Protein AF-A0A847I0J2-F1 (afdb_monomer_lite)

pLDDT: mean 87.57, std 12.41, range [38.44, 96.38]

Sequence (60 aa):
MAEYLVQINVRRMSEELSRWLGCRVSAADVRELLRKVGFSESPLGWITTDVRPCLLAYLP

Radius of gyration: 11.74 Å; chains: 1; bounding box: 29×17×32 Å

Foldseek 3Di:
DDKDFDADPLVVVQVVVCVVVVHRRDSVNSVVVCVVVAWDQDPRHIMHPDCVVVVVVPDD

Structure (mmCIF, N/CA/C/O backbone):
data_AF-A0A847I0J2-F1
#
_entry.id   AF-A0A847I0J2-F1
#
loop_
_atom_site.group_PDB
_atom_site.id
_atom_site.type_symbol
_atom_site.label_atom_id
_atom_site.label_alt_id
_atom_site.label_comp_id
_atom_site.label_asym_id
_atom_site.label_entity_id
_atom_site.label_seq_id
_atom_site.pdbx_PDB_ins_code
_atom_site.Cartn_x
_atom_site.Cartn_y
_atom_site.Cartn_z
_atom_site.occupancy
_atom_site.B_iso_or_equiv
_atom_site.auth_seq_id
_atom_site.auth_comp_id
_atom_site.auth_asym_id
_atom_site.auth_atom_id
_atom_site.pdbx_PDB_model_num
ATOM 1 N N . MET A 1 1 ? 10.046 -5.017 -19.536 1.00 63.12 1 MET A N 1
ATOM 2 C CA . MET A 1 1 ? 8.845 -4.866 -18.686 1.00 63.12 1 MET A CA 1
ATOM 3 C C . MET A 1 1 ? 8.680 -3.378 -18.428 1.00 63.12 1 MET A C 1
ATOM 5 O O . MET A 1 1 ? 9.702 -2.740 -18.213 1.00 63.12 1 MET A O 1
ATOM 9 N N . ALA A 1 2 ? 7.482 -2.807 -18.567 1.00 81.62 2 ALA A N 1
ATOM 10 C CA . ALA A 1 2 ? 7.283 -1.377 -18.323 1.00 81.62 2 ALA A CA 1
ATOM 11 C C . ALA A 1 2 ? 7.211 -1.109 -16.813 1.00 81.62 2 ALA A C 1
ATOM 13 O O . ALA A 1 2 ? 6.564 -1.865 -16.089 1.00 81.62 2 ALA A O 1
ATOM 14 N N . GLU A 1 3 ? 7.884 -0.057 -16.356 1.00 91.19 3 GLU A N 1
ATOM 15 C CA . GLU A 1 3 ? 7.791 0.441 -14.984 1.00 91.19 3 GLU A CA 1
ATOM 16 C C . GLU A 1 3 ? 6.923 1.697 -14.964 1.00 91.19 3 GLU A C 1
ATOM 18 O O . GLU A 1 3 ? 7.019 2.555 -15.845 1.00 91.19 3 GLU A O 1
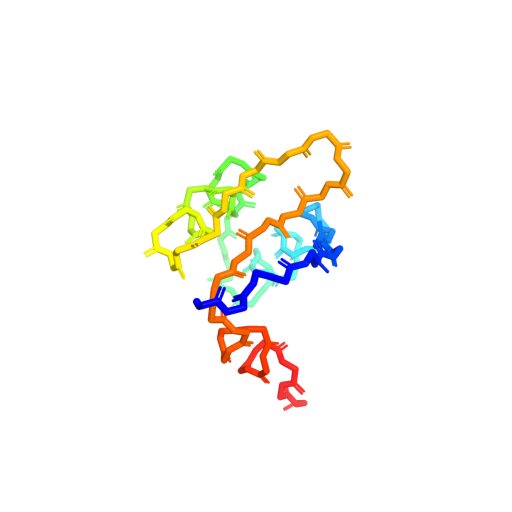ATOM 23 N N . TYR A 1 4 ? 6.073 1.799 -13.951 1.00 91.12 4 TYR A N 1
ATOM 24 C CA . TYR A 1 4 ? 5.135 2.894 -13.771 1.00 91.12 4 TYR A CA 1
ATOM 25 C C . TYR A 1 4 ? 5.459 3.636 -12.484 1.00 91.12 4 TYR A C 1
ATOM 27 O O . TYR A 1 4 ? 5.588 3.019 -11.428 1.00 91.12 4 TYR A O 1
ATOM 35 N N . LEU A 1 5 ? 5.534 4.963 -12.574 1.00 92.94 5 LEU A N 1
ATOM 36 C CA . LEU A 1 5 ? 5.598 5.845 -11.416 1.00 92.94 5 LEU A CA 1
ATOM 37 C C . LEU A 1 5 ? 4.179 6.259 -11.013 1.00 92.94 5 LEU A C 1
ATOM 39 O O . LEU A 1 5 ? 3.449 6.853 -11.805 1.00 92.94 5 LEU A O 1
ATOM 43 N N . VAL A 1 6 ? 3.808 5.976 -9.769 1.00 91.31 6 VAL A N 1
ATOM 44 C CA . VAL A 1 6 ? 2.483 6.231 -9.203 1.00 91.31 6 VAL A CA 1
ATOM 45 C C . VAL A 1 6 ? 2.601 7.145 -7.987 1.00 91.31 6 VAL A C 1
ATOM 47 O O . VAL A 1 6 ? 3.399 6.918 -7.074 1.00 91.31 6 VAL A O 1
ATOM 50 N N . GLN A 1 7 ? 1.764 8.180 -7.959 1.00 91.00 7 GLN A N 1
ATOM 51 C CA . GLN A 1 7 ? 1.607 9.052 -6.799 1.00 91.00 7 GLN A CA 1
ATOM 52 C C . GLN A 1 7 ? 0.555 8.465 -5.861 1.00 91.00 7 GLN A C 1
ATOM 54 O O . GLN A 1 7 ? -0.634 8.473 -6.172 1.00 91.00 7 GLN A O 1
ATOM 59 N N . ILE A 1 8 ? 0.994 7.963 -4.707 1.00 89.12 8 ILE A N 1
ATOM 60 C CA . ILE A 1 8 ? 0.105 7.411 -3.680 1.00 89.12 8 ILE A CA 1
ATOM 61 C C . ILE A 1 8 ? 0.218 8.268 -2.425 1.00 89.12 8 ILE A C 1
ATOM 63 O O . ILE A 1 8 ? 1.279 8.355 -1.803 1.00 89.12 8 ILE A O 1
ATOM 67 N N . ASN A 1 9 ? -0.896 8.880 -2.020 1.00 91.19 9 ASN A N 1
ATOM 68 C CA . ASN A 1 9 ? -0.973 9.594 -0.753 1.00 91.19 9 ASN A CA 1
ATOM 69 C C . ASN A 1 9 ? -1.187 8.595 0.393 1.00 91.19 9 ASN A C 1
ATOM 71 O O . ASN A 1 9 ? -2.314 8.292 0.783 1.00 91.19 9 ASN A O 1
ATOM 75 N N . VAL A 1 10 ? -0.074 8.104 0.942 1.00 91.75 10 VAL A N 1
ATOM 76 C CA . VAL A 1 10 ? -0.036 7.126 2.042 1.00 91.75 10 VAL A CA 1
ATOM 77 C C . VAL A 1 10 ? -0.860 7.576 3.251 1.00 91.75 10 VAL A C 1
ATOM 79 O O . VAL A 1 10 ? -1.515 6.754 3.887 1.00 91.75 10 VAL A O 1
ATOM 82 N N . ARG A 1 11 ? -0.850 8.876 3.570 1.00 92.56 11 ARG A N 1
ATOM 83 C CA . ARG A 1 11 ? -1.600 9.415 4.709 1.00 92.56 11 ARG A CA 1
ATOM 84 C C . ARG A 1 11 ? -3.103 9.304 4.479 1.00 92.56 11 ARG A C 1
ATOM 86 O O . ARG A 1 11 ? -3.801 8.766 5.330 1.00 92.56 11 ARG A O 1
ATOM 93 N N . ARG A 1 12 ? -3.583 9.766 3.323 1.00 91.75 12 ARG A N 1
ATOM 94 C CA . ARG A 1 12 ? -5.004 9.683 2.968 1.00 91.75 12 ARG A CA 1
ATOM 95 C C . ARG A 1 12 ? -5.488 8.232 2.951 1.00 91.75 12 ARG A C 1
ATOM 97 O O . ARG A 1 12 ? -6.524 7.928 3.525 1.00 91.75 12 ARG A O 1
ATOM 104 N N . MET A 1 13 ? -4.701 7.334 2.364 1.00 91.00 13 MET A N 1
ATOM 105 C CA . MET A 1 13 ? -5.030 5.909 2.300 1.00 91.00 13 MET A CA 1
ATOM 106 C C . MET A 1 13 ? -5.069 5.266 3.696 1.00 91.00 13 MET A C 1
ATOM 108 O O . MET A 1 13 ? -5.944 4.457 3.978 1.00 91.00 13 MET A O 1
ATOM 112 N N . SER A 1 14 ? -4.163 5.658 4.598 1.00 93.62 14 SER A N 1
ATOM 113 C CA . SER A 1 14 ? -4.178 5.241 6.009 1.00 93.62 14 SER A CA 1
ATOM 114 C C . SER A 1 14 ? -5.447 5.706 6.731 1.00 93.62 14 SER A C 1
ATOM 116 O O . SER A 1 14 ? -6.048 4.920 7.463 1.00 93.62 14 SER A O 1
ATOM 118 N N . GLU A 1 15 ? -5.892 6.944 6.500 1.00 93.44 15 GLU A N 1
ATOM 119 C CA . GLU A 1 15 ? -7.131 7.488 7.071 1.00 93.44 15 GLU A CA 1
ATOM 120 C C . GLU A 1 15 ? -8.375 6.758 6.526 1.00 93.44 15 GLU A C 1
ATOM 122 O O . GLU A 1 15 ? -9.234 6.336 7.304 1.00 93.44 15 GLU A O 1
ATOM 127 N N . GLU A 1 16 ? -8.452 6.546 5.208 1.00 91.38 16 GLU A N 1
ATOM 128 C CA . GLU A 1 16 ? -9.559 5.839 4.547 1.00 91.38 16 GLU A CA 1
ATOM 129 C C . GLU A 1 16 ? -9.639 4.369 4.984 1.00 91.38 16 GLU A C 1
ATOM 131 O O . GLU A 1 16 ? -10.706 3.908 5.394 1.00 91.38 16 GLU A O 1
ATOM 136 N N . LEU A 1 17 ? -8.510 3.652 4.998 1.00 90.94 17 LEU A N 1
ATOM 137 C CA . LEU A 1 17 ? -8.448 2.264 5.465 1.00 90.94 17 LEU A CA 1
ATOM 138 C C . LEU A 1 17 ? -8.793 2.145 6.947 1.00 90.94 17 LEU A C 1
ATOM 140 O O . LEU A 1 17 ? -9.511 1.223 7.328 1.00 90.94 17 LEU A O 1
ATOM 144 N N . SER A 1 18 ? -8.336 3.089 7.778 1.00 94.06 18 SER A N 1
ATOM 145 C CA . SER A 1 18 ? -8.689 3.085 9.200 1.00 94.06 18 SER A CA 1
ATOM 146 C C . SER A 1 18 ? -10.196 3.224 9.402 1.00 94.06 18 SER A C 1
ATOM 148 O O . SER A 1 18 ? -10.795 2.552 10.242 1.00 94.06 18 SER A O 1
ATOM 150 N N . ARG A 1 19 ? -10.826 4.090 8.601 1.00 93.19 19 ARG A N 1
ATOM 151 C CA . ARG A 1 19 ? -12.271 4.310 8.647 1.00 93.19 19 ARG A CA 1
ATOM 152 C C . ARG A 1 19 ? -13.046 3.091 8.159 1.00 93.19 19 ARG A C 1
ATOM 154 O O . ARG A 1 19 ? -14.036 2.729 8.783 1.00 93.19 19 ARG A O 1
ATOM 161 N N . TRP A 1 20 ? -12.601 2.471 7.068 1.00 90.31 20 TRP A N 1
ATOM 162 C CA . TRP A 1 20 ? -13.278 1.327 6.460 1.00 90.31 20 TRP A CA 1
ATOM 163 C C . TRP A 1 20 ? -13.178 0.057 7.313 1.00 90.31 20 TRP A C 1
ATOM 165 O O . TRP A 1 20 ? -14.170 -0.642 7.490 1.00 90.31 20 TRP A O 1
ATOM 175 N N . LEU A 1 21 ? -12.005 -0.212 7.893 1.00 90.56 21 LEU A N 1
ATOM 176 C CA . LEU A 1 21 ? -11.772 -1.397 8.725 1.00 90.56 21 LEU A CA 1
ATOM 177 C C . LEU A 1 21 ? -12.219 -1.217 10.184 1.00 90.56 21 LEU A C 1
ATOM 179 O O . LEU A 1 21 ? -12.229 -2.183 10.944 1.00 90.56 21 LEU A O 1
ATOM 183 N N . GLY A 1 22 ? -12.556 0.009 10.599 1.00 93.38 22 GLY A N 1
ATOM 184 C CA . GLY A 1 22 ? -12.922 0.318 11.983 1.00 93.38 22 GLY A CA 1
ATOM 185 C C . GLY A 1 22 ? -11.768 0.141 12.978 1.00 93.38 22 GLY A C 1
ATOM 186 O O . GLY A 1 22 ? -12.002 -0.008 14.176 1.00 93.38 22 GLY A O 1
ATOM 187 N N . CYS A 1 23 ? -10.522 0.139 12.502 1.00 94.44 23 CYS A N 1
ATOM 188 C CA . CYS A 1 23 ? -9.320 -0.034 13.313 1.00 94.44 23 CYS A CA 1
ATOM 189 C C . CYS A 1 23 ? -8.228 0.953 12.885 1.00 94.44 23 CYS A C 1
ATOM 191 O O . CYS A 1 23 ? -8.309 1.577 11.833 1.00 94.44 23 CYS A O 1
ATOM 193 N N . ARG A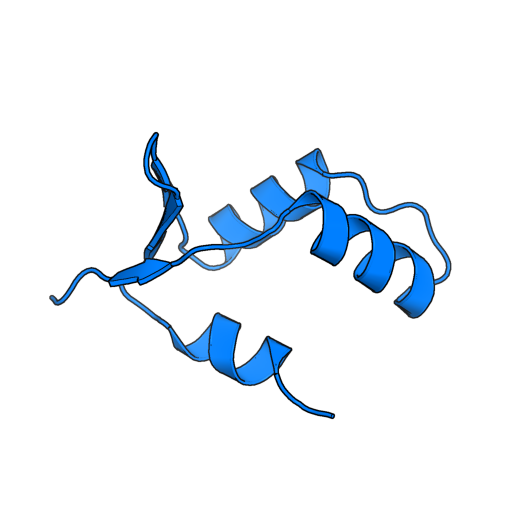 1 24 ? -7.190 1.137 13.707 1.00 95.44 24 ARG A N 1
ATOM 194 C CA . ARG A 1 24 ? -6.082 2.033 13.354 1.00 95.44 24 ARG A CA 1
ATOM 195 C C . ARG A 1 24 ? -5.166 1.351 12.336 1.00 95.44 24 ARG A C 1
ATOM 197 O O . ARG A 1 24 ? -4.475 0.404 12.692 1.00 95.44 24 ARG A O 1
ATOM 204 N N . VAL A 1 25 ? -5.094 1.903 11.128 1.00 95.38 25 VAL A N 1
ATOM 205 C CA . VAL A 1 25 ? -4.096 1.559 10.105 1.00 95.38 25 VAL A CA 1
ATOM 206 C C . VAL A 1 25 ? -3.087 2.695 10.024 1.00 95.38 25 VAL A C 1
ATOM 208 O O . VAL A 1 25 ? -3.441 3.825 9.691 1.00 95.38 25 VAL A O 1
ATOM 211 N N . SER A 1 26 ? -1.825 2.431 10.346 1.00 96.38 26 SER A N 1
ATOM 212 C CA . SER A 1 26 ? -0.765 3.435 10.285 1.00 96.38 26 SER A CA 1
ATOM 213 C C . SER A 1 26 ? -0.232 3.624 8.861 1.00 96.38 26 SER A C 1
ATOM 215 O O . SER A 1 26 ? -0.364 2.769 7.985 1.00 96.38 26 SER A O 1
ATOM 217 N N . ALA A 1 27 ? 0.461 4.740 8.633 1.00 93.31 27 ALA A N 1
ATOM 218 C CA . ALA A 1 27 ? 1.200 4.957 7.392 1.00 93.31 27 ALA A CA 1
ATOM 219 C C . ALA A 1 27 ? 2.289 3.891 7.155 1.00 93.31 27 ALA A C 1
ATOM 221 O O . ALA A 1 27 ? 2.655 3.646 6.009 1.00 93.31 27 ALA A O 1
ATOM 222 N N . ALA A 1 28 ? 2.835 3.275 8.210 1.00 95.25 28 ALA A N 1
ATOM 223 C CA . ALA A 1 28 ? 3.809 2.194 8.072 1.00 95.25 28 ALA A CA 1
ATOM 224 C C . ALA A 1 28 ? 3.147 0.924 7.519 1.00 95.25 28 ALA A C 1
ATOM 226 O O . ALA A 1 28 ? 3.676 0.339 6.577 1.00 95.25 28 ALA A O 1
ATOM 227 N N . ASP A 1 29 ? 1.954 0.586 8.014 1.00 94.25 29 ASP A N 1
ATOM 228 C CA . ASP A 1 29 ? 1.173 -0.564 7.539 1.00 94.25 29 ASP A CA 1
ATOM 229 C C . ASP A 1 29 ? 0.811 -0.406 6.057 1.00 94.25 29 ASP A C 1
ATOM 231 O O . ASP A 1 29 ? 0.936 -1.341 5.270 1.00 94.25 29 ASP A O 1
ATOM 235 N N . VAL A 1 30 ? 0.440 0.813 5.645 1.00 93.06 30 VAL A N 1
ATOM 236 C CA . VAL A 1 30 ? 0.182 1.135 4.233 1.00 93.06 30 VAL A CA 1
ATOM 237 C C . VAL A 1 30 ? 1.429 0.936 3.372 1.00 93.06 30 VAL A C 1
ATOM 239 O O . VAL A 1 30 ? 1.343 0.338 2.301 1.00 93.06 30 VAL A O 1
ATOM 242 N N . ARG A 1 31 ? 2.600 1.405 3.819 1.00 94.62 31 ARG A N 1
ATOM 243 C CA . ARG A 1 31 ? 3.854 1.190 3.078 1.00 94.62 31 ARG A CA 1
ATOM 244 C C . ARG A 1 31 ? 4.192 -0.291 2.956 1.00 94.62 31 ARG A C 1
ATOM 246 O O . ARG A 1 31 ? 4.633 -0.729 1.898 1.00 94.62 31 ARG A O 1
ATOM 253 N N . GLU A 1 32 ? 3.997 -1.057 4.025 1.00 95.25 32 GLU A N 1
ATOM 254 C CA . GLU A 1 32 ? 4.222 -2.501 4.011 1.00 95.25 32 GLU A CA 1
ATOM 255 C C . GLU A 1 32 ? 3.267 -3.205 3.041 1.00 95.25 32 GLU A C 1
ATOM 257 O O . GLU A 1 32 ? 3.704 -4.042 2.251 1.00 95.25 32 GLU A O 1
ATOM 262 N N . LEU A 1 33 ? 1.988 -2.822 3.040 1.00 91.38 33 LEU A N 1
ATOM 263 C CA . LEU A 1 33 ? 0.998 -3.332 2.096 1.00 91.38 33 LEU A CA 1
ATOM 264 C C . LEU A 1 33 ? 1.421 -3.067 0.648 1.00 91.38 33 LEU A C 1
ATOM 266 O O . LEU A 1 33 ? 1.431 -3.995 -0.156 1.00 91.38 33 LEU A O 1
ATOM 270 N N . LEU A 1 34 ? 1.826 -1.834 0.330 1.00 92.31 34 LEU A N 1
ATOM 271 C CA . LEU A 1 34 ? 2.293 -1.454 -1.008 1.00 92.31 34 LEU A CA 1
ATOM 272 C C . LEU A 1 34 ? 3.495 -2.298 -1.454 1.00 92.31 34 LEU A C 1
ATOM 274 O O . LEU A 1 34 ? 3.510 -2.802 -2.576 1.00 92.31 34 LEU A O 1
ATOM 278 N N . ARG A 1 35 ? 4.456 -2.547 -0.558 1.00 93.94 35 ARG A N 1
ATOM 279 C CA . ARG A 1 35 ? 5.591 -3.441 -0.843 1.00 93.94 35 ARG A CA 1
ATOM 280 C C . ARG A 1 35 ? 5.144 -4.876 -1.115 1.00 93.94 35 ARG A C 1
ATOM 282 O O . ARG A 1 35 ? 5.639 -5.494 -2.053 1.00 93.94 35 ARG A O 1
ATOM 289 N N . LYS A 1 36 ? 4.179 -5.395 -0.348 1.00 92.62 36 LYS A N 1
ATOM 290 C CA . LYS A 1 36 ? 3.618 -6.744 -0.558 1.00 92.62 36 LYS A CA 1
ATOM 291 C C . LYS A 1 36 ? 2.920 -6.890 -1.908 1.00 92.62 36 LYS A C 1
ATOM 293 O O . LYS A 1 36 ? 2.967 -7.970 -2.485 1.00 92.62 36 LYS A O 1
ATOM 298 N N . VAL A 1 37 ? 2.308 -5.821 -2.420 1.00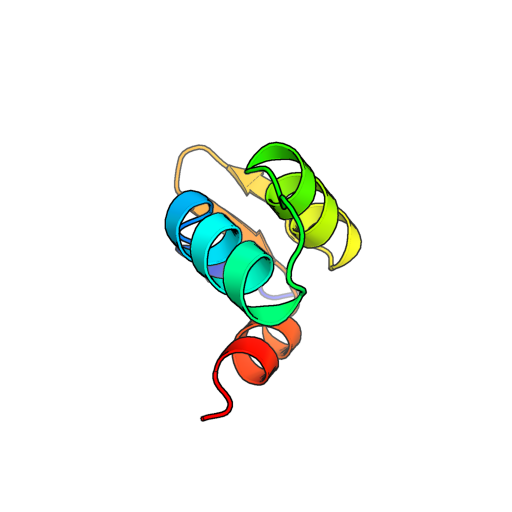 90.25 37 VAL A N 1
ATOM 299 C CA . VAL A 1 37 ? 1.663 -5.821 -3.744 1.00 90.25 37 VAL A CA 1
ATOM 300 C C . VAL A 1 37 ? 2.602 -5.408 -4.887 1.00 90.25 37 VAL A C 1
ATOM 302 O O . VAL A 1 37 ? 2.140 -5.183 -6.002 1.00 90.25 37 VAL A O 1
ATOM 305 N N . GLY A 1 38 ? 3.916 -5.349 -4.640 1.00 92.06 38 GLY A N 1
ATOM 306 C CA . GLY A 1 38 ? 4.932 -5.169 -5.683 1.00 92.06 38 GLY A CA 1
ATOM 307 C C . GLY A 1 38 ? 5.331 -3.721 -5.969 1.00 92.06 38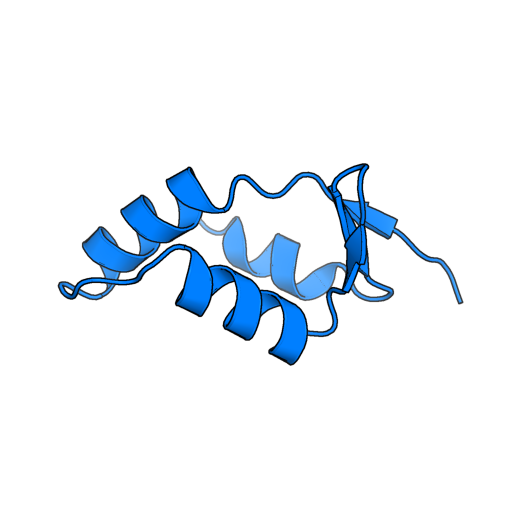 GLY A C 1
ATOM 308 O O . GLY A 1 38 ? 5.970 -3.466 -6.989 1.00 92.06 38 GLY A O 1
ATOM 309 N N . PHE A 1 39 ? 4.985 -2.778 -5.089 1.00 93.94 39 PHE A N 1
ATOM 310 C CA . PHE A 1 39 ? 5.409 -1.388 -5.218 1.00 93.94 39 PHE A CA 1
ATOM 311 C C . PHE A 1 39 ? 6.715 -1.145 -4.460 1.00 93.94 39 PHE A C 1
ATOM 313 O O . PHE A 1 39 ? 6.883 -1.549 -3.309 1.00 93.94 39 PHE A O 1
ATOM 320 N N . SER A 1 40 ? 7.606 -0.388 -5.082 1.00 94.62 40 SER A N 1
ATOM 321 C CA . SER A 1 40 ? 8.877 0.052 -4.518 1.00 94.62 40 SER A CA 1
ATOM 322 C C . SER A 1 40 ? 8.842 1.555 -4.268 1.00 94.62 40 SER A C 1
ATOM 324 O O . SER A 1 40 ? 8.427 2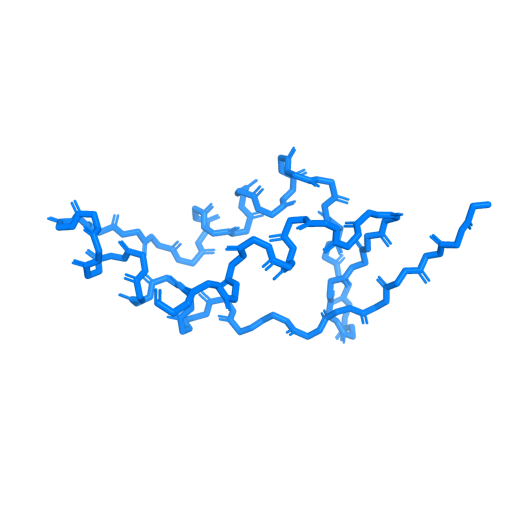.330 -5.125 1.00 94.62 40 SER A O 1
ATOM 326 N N . GLU A 1 41 ? 9.267 1.984 -3.085 1.00 94.38 41 GLU A N 1
ATOM 327 C CA . GLU A 1 41 ? 9.294 3.401 -2.708 1.00 94.38 41 GLU A CA 1
ATOM 328 C C . GLU A 1 41 ? 10.517 4.091 -3.339 1.00 94.38 41 GLU A C 1
ATOM 330 O O . GLU A 1 41 ? 11.622 3.551 -3.333 1.00 94.38 41 GLU A O 1
ATOM 335 N N . SER A 1 42 ? 10.321 5.290 -3.887 1.00 93.44 42 SER A N 1
ATOM 336 C CA . SER A 1 42 ? 11.359 6.127 -4.497 1.00 93.44 42 SER A CA 1
ATOM 337 C C . SER A 1 42 ? 11.203 7.586 -4.044 1.00 93.44 42 SER A C 1
ATOM 339 O O . SER A 1 42 ? 10.119 7.970 -3.597 1.00 93.44 42 SER A O 1
ATOM 341 N N . PRO A 1 43 ? 12.226 8.448 -4.212 1.00 92.06 43 PRO A N 1
ATOM 342 C CA . PRO A 1 43 ? 12.108 9.872 -3.882 1.00 92.06 43 PRO A CA 1
ATOM 343 C C . PRO A 1 43 ? 10.991 10.601 -4.642 1.00 92.06 43 PRO A C 1
ATOM 345 O O . PRO A 1 43 ? 10.506 11.631 -4.186 1.00 92.06 43 PRO A O 1
ATOM 348 N N . LEU A 1 44 ? 10.595 10.074 -5.804 1.00 90.44 44 LEU A N 1
ATOM 349 C CA . LEU A 1 44 ? 9.581 10.670 -6.668 1.00 90.44 44 LEU A CA 1
ATOM 350 C C . LEU A 1 44 ? 8.184 10.083 -6.449 1.00 90.44 44 LEU A C 1
ATOM 352 O O . LEU A 1 44 ? 7.247 10.589 -7.050 1.00 90.44 44 LEU A O 1
ATOM 356 N N . GLY A 1 45 ? 8.014 9.031 -5.645 1.00 92.19 45 GLY A N 1
ATOM 357 C CA . GLY A 1 45 ? 6.743 8.315 -5.494 1.00 92.19 45 GLY A CA 1
ATOM 358 C C . GLY A 1 45 ? 6.933 6.802 -5.461 1.00 92.19 45 GLY A C 1
ATOM 359 O O . GLY A 1 45 ? 7.972 6.315 -5.018 1.00 92.19 45 GLY A O 1
ATOM 360 N N . TRP A 1 46 ? 5.950 6.046 -5.946 1.00 94.31 46 TRP A N 1
ATOM 361 C CA . TRP A 1 46 ? 5.971 4.583 -5.918 1.00 94.31 46 TRP A CA 1
ATOM 362 C C . TRP A 1 46 ? 6.153 3.997 -7.310 1.00 94.31 46 TRP A C 1
ATOM 364 O O . TRP A 1 46 ? 5.449 4.379 -8.237 1.00 94.31 46 TRP A O 1
ATOM 374 N N . ILE A 1 47 ? 7.077 3.056 -7.454 1.00 95.00 47 ILE A N 1
ATOM 375 C CA . ILE A 1 47 ? 7.358 2.364 -8.710 1.00 95.00 47 ILE A CA 1
ATOM 376 C C . ILE A 1 47 ? 6.699 0.990 -8.665 1.00 95.00 47 ILE A C 1
ATOM 378 O O . ILE A 1 47 ? 6.856 0.268 -7.686 1.00 95.00 47 ILE A O 1
ATOM 382 N N . THR A 1 48 ? 5.983 0.609 -9.716 1.00 93.94 48 THR A N 1
ATOM 383 C CA . THR A 1 48 ? 5.430 -0.742 -9.876 1.00 93.94 48 THR A CA 1
ATOM 384 C C . THR A 1 48 ? 5.565 -1.202 -11.321 1.00 93.94 48 THR A C 1
ATOM 386 O O . THR A 1 48 ? 5.616 -0.391 -12.243 1.00 93.94 48 THR A O 1
ATOM 389 N N . THR A 1 49 ? 5.591 -2.512 -11.533 1.00 93.25 49 THR A N 1
ATOM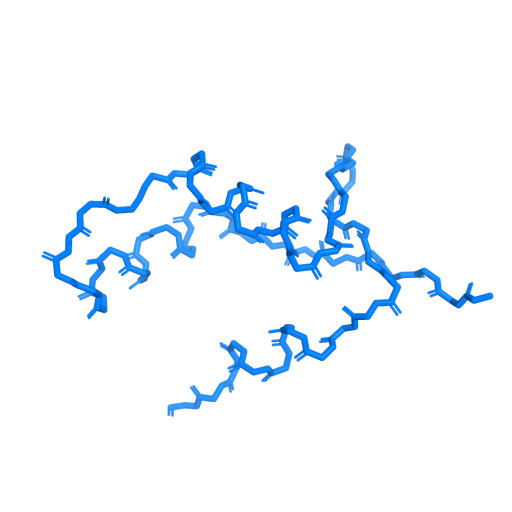 390 C CA . THR A 1 49 ? 5.444 -3.115 -12.869 1.00 93.25 49 THR A CA 1
ATOM 391 C C . THR A 1 49 ? 4.006 -3.558 -13.146 1.00 93.25 49 THR A C 1
ATOM 393 O O . THR A 1 49 ? 3.674 -3.913 -14.275 1.00 93.25 49 THR A O 1
ATOM 396 N N . ASP A 1 50 ? 3.140 -3.496 -12.129 1.00 89.56 50 ASP A N 1
ATOM 397 C CA . ASP A 1 50 ? 1.734 -3.879 -12.187 1.00 89.56 50 ASP A CA 1
ATOM 398 C C . ASP A 1 50 ? 0.850 -2.798 -11.551 1.00 89.56 50 ASP A C 1
ATOM 400 O O . ASP A 1 50 ? 0.888 -2.552 -10.343 1.00 89.56 50 ASP A O 1
ATOM 404 N N . VAL A 1 51 ? 0.032 -2.146 -12.378 1.00 85.56 51 VAL A N 1
ATOM 405 C CA . VAL A 1 51 ? -0.895 -1.084 -11.955 1.00 85.56 51 VAL A CA 1
ATOM 406 C C . VAL A 1 51 ? -2.279 -1.607 -11.564 1.00 85.56 51 VAL A C 1
ATOM 408 O O . VAL A 1 51 ? -3.098 -0.836 -11.064 1.00 85.56 51 VAL A O 1
ATOM 411 N N . ARG A 1 52 ? -2.567 -2.906 -11.746 1.00 84.31 52 ARG A N 1
ATOM 412 C CA . ARG A 1 52 ? -3.876 -3.496 -11.405 1.00 84.31 52 ARG A CA 1
ATOM 413 C C . ARG A 1 52 ? -4.295 -3.249 -9.949 1.00 84.31 52 ARG A C 1
ATOM 415 O O . ARG A 1 52 ? -5.466 -2.922 -9.750 1.00 84.31 52 ARG A O 1
ATOM 422 N N . PRO A 1 53 ? -3.400 -3.304 -8.939 1.00 79.19 53 PRO A N 1
ATOM 423 C CA . PRO A 1 53 ? -3.772 -2.981 -7.560 1.00 79.19 53 PRO A CA 1
ATOM 424 C C . PRO A 1 53 ? -4.308 -1.551 -7.384 1.00 79.19 53 PRO A C 1
ATOM 426 O O . PRO A 1 53 ? -5.211 -1.333 -6.582 1.00 79.19 53 PRO A O 1
ATOM 429 N N . CYS A 1 54 ? -3.816 -0.580 -8.164 1.00 74.94 54 CYS A N 1
ATOM 430 C CA . CYS A 1 54 ? -4.321 0.796 -8.125 1.00 74.94 54 CYS A CA 1
ATOM 431 C C . CYS A 1 54 ? -5.721 0.929 -8.734 1.00 74.94 54 CYS A C 1
ATOM 433 O O . CYS A 1 54 ? -6.493 1.774 -8.293 1.00 74.94 54 CYS A O 1
ATOM 435 N N . LEU A 1 55 ? -6.053 0.105 -9.732 1.00 70.81 55 LEU A N 1
ATOM 436 C CA . LEU A 1 55 ? -7.371 0.121 -10.373 1.00 70.81 55 LEU A CA 1
ATOM 437 C C . LEU A 1 55 ? -8.457 -0.438 -9.446 1.00 70.81 55 LEU A C 1
ATOM 439 O O . LEU A 1 55 ? -9.578 0.058 -9.447 1.00 70.81 55 LEU A O 1
ATOM 443 N N . LEU A 1 56 ? -8.115 -1.431 -8.620 1.00 61.50 56 LEU A N 1
ATOM 444 C CA . LEU A 1 56 ? -9.034 -2.000 -7.629 1.00 61.50 56 LEU A CA 1
ATOM 445 C C . LEU A 1 56 ? -9.319 -1.040 -6.466 1.00 61.50 56 LEU A C 1
ATOM 447 O O . LEU A 1 56 ? -10.408 -1.076 -5.904 1.00 61.50 56 LEU A O 1
ATOM 451 N N . ALA A 1 57 ? -8.373 -0.156 -6.136 1.00 62.91 57 ALA A N 1
ATOM 452 C CA . ALA A 1 57 ? -8.550 0.871 -5.108 1.00 62.91 57 ALA A CA 1
ATOM 453 C C . ALA A 1 57 ? -9.493 2.020 -5.530 1.00 62.91 57 ALA A C 1
ATOM 455 O O . ALA A 1 57 ? -9.801 2.878 -4.709 1.00 62.91 57 ALA A O 1
ATOM 456 N N . TYR A 1 58 ? -9.940 2.051 -6.793 1.00 52.72 58 TYR A N 1
ATOM 457 C CA . TYR A 1 58 ? -10.774 3.113 -7.373 1.00 52.72 58 TYR A CA 1
ATOM 458 C C . TYR A 1 58 ? -12.231 2.687 -7.632 1.00 52.72 58 TYR A C 1
ATOM 460 O O . TYR A 1 58 ? -12.915 3.296 -8.456 1.00 52.72 58 TYR A O 1
ATOM 468 N N . LEU A 1 59 ? -12.711 1.631 -6.969 1.00 38.44 59 LEU A N 1
ATOM 469 C CA . LEU A 1 59 ? -14.113 1.226 -7.069 1.00 38.44 59 LEU A CA 1
ATOM 470 C C . LEU A 1 59 ? -14.971 2.057 -6.091 1.00 38.44 59 LEU A C 1
ATOM 472 O O . LEU A 1 59 ? -14.603 2.138 -4.918 1.00 38.44 59 LEU A O 1
ATOM 476 N N . PRO A 1 60 ? -16.045 2.712 -6.579 1.00 46.09 60 PRO A N 1
ATOM 477 C CA . PRO A 1 60 ? -16.917 3.576 -5.781 1.00 46.09 60 PRO A CA 1
ATOM 478 C C . PRO A 1 60 ? -17.673 2.832 -4.676 1.00 46.09 60 PRO A C 1
ATOM 480 O O . PRO A 1 60 ? -17.956 1.624 -4.850 1.00 46.09 60 PRO A O 1
#

Secondary structure (DSSP, 8-state):
---EEE---HHHHHHHHHHHHTS---HHHHHHHHHHTT-EEETTEEEES--HHHHHTT--